Protein AF-A0A7Z9M6G9-F1 (afdb_monomer_lite)

Secondary structure (DSSP, 8-state):
-PPPEEEEEEEE--TT-HHHHHHHHHTPPPPTTEEEEEEEE-SSSEEEEEEEESSHHHHHHTHHHHHHHHHHHGGG-

Structure (mmCIF, N/CA/C/O backbone):
data_AF-A0A7Z9M6G9-F1
#
_entry.id   AF-A0A7Z9M6G9-F1
#
loop_
_atom_site.group_PDB
_atom_site.id
_atom_site.type_symbol
_atom_site.label_atom_id
_atom_site.label_alt_id
_atom_site.label_comp_id
_atom_site.label_asym_id
_atom_site.label_entity_id
_atom_site.label_seq_id
_atom_site.pdbx_PDB_ins_code
_atom_site.Cartn_x
_atom_site.Cartn_y
_atom_site.Cartn_z
_atom_site.occupancy
_atom_site.B_iso_or_equiv
_atom_site.auth_seq_id
_atom_site.auth_comp_id
_atom_site.auth_asym_id
_atom_site.auth_atom_id
_atom_site.pdbx_PDB_model_num
ATOM 1 N N . MET A 1 1 ? 25.739 7.077 -5.050 1.00 78.75 1 MET A N 1
ATOM 2 C CA . MET A 1 1 ? 24.386 6.640 -4.647 1.00 78.75 1 MET A CA 1
ATOM 3 C C . MET A 1 1 ? 23.535 6.634 -5.905 1.00 78.75 1 MET A C 1
ATOM 5 O O . MET A 1 1 ? 23.570 7.635 -6.607 1.00 78.75 1 MET A O 1
ATOM 9 N N . MET A 1 2 ? 22.858 5.529 -6.225 1.00 83.44 2 MET A N 1
ATOM 10 C CA . MET A 1 2 ? 21.808 5.541 -7.253 1.00 83.44 2 MET A CA 1
ATOM 11 C C . MET A 1 2 ? 20.511 5.993 -6.570 1.00 83.44 2 MET A C 1
ATOM 13 O O . MET A 1 2 ? 20.195 5.435 -5.514 1.00 83.44 2 MET A O 1
ATOM 17 N N . PRO A 1 3 ? 19.821 7.029 -7.073 1.00 92.56 3 PRO A N 1
ATOM 18 C CA . PRO A 1 3 ? 18.562 7.469 -6.486 1.00 92.56 3 PRO A CA 1
ATOM 19 C C . PRO A 1 3 ? 17.512 6.362 -6.624 1.00 92.56 3 PRO A C 1
ATOM 21 O O . PRO A 1 3 ? 17.457 5.686 -7.645 1.00 92.56 3 PRO A O 1
ATOM 24 N N . LYS A 1 4 ? 16.701 6.182 -5.583 1.00 96.12 4 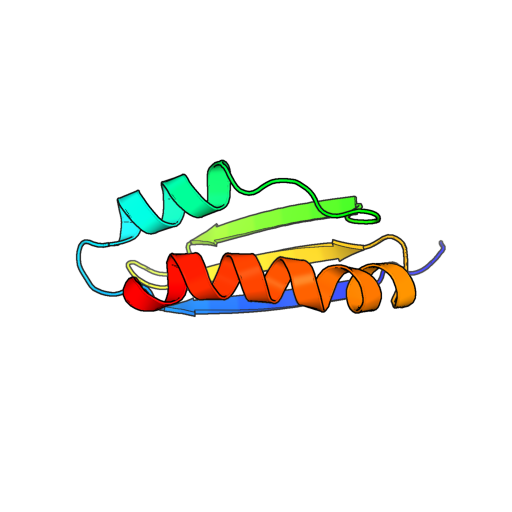LYS A N 1
ATOM 25 C CA . LYS A 1 4 ? 15.536 5.291 -5.587 1.00 96.12 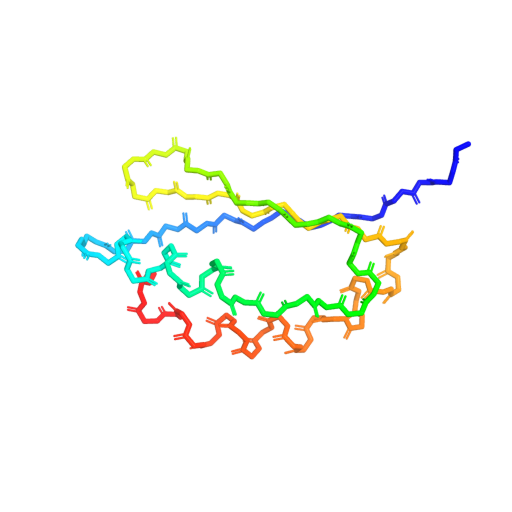4 LYS A CA 1
ATOM 26 C C . LYS A 1 4 ? 14.289 6.100 -5.933 1.00 96.12 4 LYS A C 1
ATOM 28 O O . LYS A 1 4 ? 14.238 7.295 -5.631 1.00 96.12 4 LYS A O 1
ATOM 33 N N . ALA A 1 5 ? 13.289 5.457 -6.522 1.00 97.62 5 ALA A N 1
ATOM 34 C CA . ALA A 1 5 ? 11.977 6.065 -6.719 1.00 97.62 5 ALA A CA 1
ATOM 35 C C . ALA A 1 5 ? 11.064 5.791 -5.516 1.00 97.62 5 ALA A C 1
ATOM 37 O O . ALA A 1 5 ? 11.306 4.874 -4.725 1.00 97.62 5 ALA A O 1
ATOM 38 N N . SER A 1 6 ? 10.015 6.599 -5.355 1.00 97.19 6 SER A N 1
ATOM 39 C CA . SER A 1 6 ? 9.036 6.398 -4.290 1.00 97.19 6 SER A CA 1
ATOM 40 C C . SER A 1 6 ? 7.644 6.887 -4.665 1.00 97.19 6 SER A C 1
ATOM 42 O O . SER A 1 6 ? 7.485 7.894 -5.357 1.00 97.19 6 SER A O 1
ATOM 44 N N . ASN A 1 7 ? 6.638 6.201 -4.128 1.00 96.75 7 ASN A N 1
ATOM 45 C CA . ASN A 1 7 ? 5.272 6.684 -4.010 1.00 96.75 7 ASN A CA 1
ATOM 46 C C . ASN A 1 7 ? 4.864 6.721 -2.531 1.00 96.75 7 ASN A C 1
ATOM 48 O O . ASN A 1 7 ? 5.226 5.847 -1.741 1.00 96.75 7 ASN A O 1
ATOM 52 N N . ILE A 1 8 ? 4.068 7.730 -2.174 1.00 97.38 8 ILE A N 1
ATOM 53 C CA . ILE A 1 8 ? 3.470 7.868 -0.846 1.00 97.38 8 ILE A CA 1
ATOM 54 C C . ILE A 1 8 ? 1.961 7.944 -1.032 1.00 97.38 8 ILE A C 1
ATOM 56 O O . ILE A 1 8 ? 1.465 8.829 -1.731 1.00 97.38 8 ILE A O 1
ATOM 60 N N . VAL A 1 9 ? 1.232 7.016 -0.418 1.00 96.94 9 VAL A N 1
ATOM 61 C CA . VAL A 1 9 ? -0.229 6.937 -0.517 1.00 96.94 9 VAL A CA 1
ATOM 62 C C . VAL A 1 9 ? -0.824 7.180 0.857 1.00 96.94 9 VAL A C 1
ATOM 64 O O . VAL A 1 9 ? -0.466 6.508 1.821 1.00 96.94 9 VAL A O 1
ATOM 67 N N . ARG A 1 10 ? -1.734 8.151 0.947 1.00 98.19 10 ARG A N 1
ATOM 68 C CA . ARG A 1 10 ? -2.480 8.436 2.172 1.00 98.19 10 ARG A CA 1
ATOM 69 C C . ARG A 1 10 ? -3.832 7.737 2.123 1.00 98.19 10 ARG A C 1
ATOM 71 O O . ARG A 1 10 ? -4.582 7.932 1.170 1.00 98.19 10 ARG A O 1
ATOM 78 N N . PHE A 1 11 ? -4.154 7.026 3.192 1.00 98.12 11 PHE A N 1
ATOM 79 C CA . PHE A 1 11 ? -5.440 6.382 3.415 1.00 98.12 11 PHE A CA 1
ATOM 80 C C . PHE A 1 11 ? -6.186 7.097 4.533 1.00 98.12 11 PHE A C 1
ATOM 82 O O . PHE A 1 11 ? -5.592 7.512 5.531 1.00 98.12 11 PHE A O 1
ATOM 89 N N . LYS A 1 12 ? -7.495 7.226 4.349 1.00 98.25 12 LYS A N 1
ATOM 90 C CA . LYS A 1 12 ? -8.451 7.459 5.422 1.00 98.25 12 LYS A CA 1
ATOM 91 C C . LYS A 1 12 ? -9.330 6.215 5.455 1.00 98.25 12 LYS A C 1
ATOM 93 O O . LYS A 1 12 ? -9.804 5.824 4.401 1.00 98.25 12 LYS A O 1
ATOM 98 N N . VAL A 1 13 ? -9.438 5.571 6.607 1.00 98.44 13 VAL A N 1
ATOM 99 C CA . VAL A 1 13 ? -10.166 4.313 6.798 1.00 98.44 13 VAL A CA 1
ATOM 100 C C . VAL A 1 13 ? -11.462 4.636 7.531 1.00 98.44 13 VAL A C 1
ATOM 102 O O . VAL A 1 13 ? -11.451 5.409 8.490 1.00 98.44 13 VAL A O 1
ATOM 105 N N . ASN A 1 14 ? -12.579 4.070 7.084 1.00 98.25 14 ASN A N 1
ATOM 106 C CA . ASN A 1 14 ? -13.871 4.236 7.740 1.00 98.25 14 ASN A CA 1
ATOM 107 C C . ASN A 1 14 ? -13.821 3.745 9.195 1.00 98.25 14 ASN A C 1
ATOM 109 O O . ASN A 1 14 ? -12.981 2.924 9.570 1.00 98.25 14 ASN A O 1
ATOM 113 N N . GLN A 1 15 ? -14.713 4.272 10.035 1.00 94.81 15 GLN A N 1
ATOM 114 C CA . GLN A 1 15 ? -14.806 3.842 11.432 1.00 94.81 15 GLN A CA 1
ATOM 115 C C . GLN A 1 15 ? -15.013 2.325 11.517 1.00 94.81 15 GLN A C 1
ATOM 117 O O . GLN A 1 15 ? -15.709 1.750 10.684 1.00 94.81 15 GLN A O 1
ATOM 122 N N . ASP A 1 16 ? -14.369 1.708 12.506 1.00 95.38 16 ASP A N 1
ATOM 123 C CA . ASP A 1 16 ? -14.408 0.274 12.820 1.00 95.38 16 ASP A CA 1
ATOM 124 C C . ASP A 1 16 ? -13.760 -0.674 11.785 1.00 95.38 16 ASP A C 1
ATOM 126 O O . ASP A 1 16 ? -13.676 -1.874 12.032 1.00 95.38 16 ASP A O 1
ATOM 130 N N . ASN A 1 17 ? -13.212 -0.160 10.675 1.00 98.00 17 ASN A N 1
ATOM 131 C CA . ASN A 1 17 ? -12.558 -0.967 9.631 1.00 98.00 17 ASN A CA 1
ATOM 132 C C . ASN A 1 17 ? -11.020 -1.030 9.749 1.00 98.00 17 ASN A C 1
ATOM 134 O O . ASN A 1 17 ? -10.352 -1.577 8.869 1.00 98.00 17 ASN A O 1
ATOM 138 N N . GLN A 1 18 ? -10.426 -0.452 10.800 1.00 97.88 18 GLN A N 1
ATOM 139 C CA . GLN A 1 18 ? -8.966 -0.338 10.949 1.00 97.88 18 GLN A CA 1
ATOM 140 C C . GLN A 1 18 ? -8.283 -1.706 11.008 1.00 97.88 18 GLN A C 1
ATOM 142 O O . GLN A 1 18 ? -7.278 -1.904 10.335 1.00 97.88 18 GLN A O 1
ATOM 147 N N . GLU A 1 19 ? -8.842 -2.649 11.769 1.00 97.69 19 GLU A N 1
ATOM 148 C CA . GLU A 1 19 ? -8.272 -3.992 11.920 1.00 97.69 19 GLU A CA 1
ATOM 149 C C . GLU A 1 19 ? -8.277 -4.757 10.588 1.00 97.69 19 GLU A C 1
ATOM 151 O O . GLU A 1 19 ? -7.278 -5.364 10.208 1.00 97.69 19 GLU A O 1
ATOM 156 N N . GLU A 1 20 ? -9.375 -4.685 9.830 1.00 98.06 20 GLU A N 1
ATOM 157 C CA . GLU A 1 20 ? -9.460 -5.319 8.512 1.00 98.06 20 GLU A CA 1
ATOM 158 C C . GLU A 1 20 ? -8.476 -4.690 7.515 1.00 98.06 20 GLU A C 1
ATOM 160 O O . GLU A 1 20 ? -7.764 -5.406 6.807 1.00 98.06 20 GLU A O 1
ATOM 165 N N . PHE A 1 21 ? -8.371 -3.357 7.502 1.00 98.25 21 PHE A N 1
ATOM 166 C CA . PHE A 1 21 ? -7.404 -2.642 6.671 1.00 98.25 21 PHE A CA 1
ATOM 167 C C . PHE A 1 21 ? -5.957 -3.030 7.012 1.00 98.25 21 PHE A C 1
ATOM 169 O O . PHE A 1 21 ? -5.175 -3.334 6.110 1.00 98.25 21 PHE A O 1
ATOM 176 N N . GLU A 1 22 ? -5.599 -3.041 8.299 1.00 97.25 22 GLU A N 1
ATOM 177 C CA . GLU A 1 22 ? -4.259 -3.401 8.775 1.00 97.25 22 GLU A CA 1
ATOM 178 C C . GLU A 1 22 ? -3.901 -4.842 8.377 1.00 97.25 22 GLU A C 1
ATOM 180 O O . GLU A 1 22 ? -2.828 -5.067 7.813 1.00 97.25 22 GLU A O 1
ATOM 185 N N . ASN A 1 23 ? -4.835 -5.786 8.537 1.00 97.56 23 ASN A N 1
ATOM 186 C CA . ASN A 1 23 ? -4.655 -7.178 8.123 1.00 97.56 23 ASN A CA 1
ATOM 187 C C . ASN A 1 23 ? -4.441 -7.322 6.605 1.00 97.56 23 ASN A C 1
ATOM 189 O O . ASN A 1 23 ? -3.553 -8.061 6.174 1.00 97.56 23 ASN A O 1
ATOM 193 N N . LEU A 1 24 ? -5.221 -6.626 5.770 1.00 97.19 24 LEU A N 1
ATOM 194 C CA . LEU A 1 24 ? -5.071 -6.696 4.308 1.00 97.19 24 LEU A CA 1
ATOM 195 C C . LEU A 1 24 ? -3.752 -6.076 3.830 1.00 97.19 24 LEU A C 1
ATOM 197 O O . LEU A 1 24 ? -3.135 -6.583 2.895 1.00 97.19 24 LEU A O 1
ATOM 201 N N . ILE A 1 25 ? -3.297 -5.004 4.480 1.00 95.19 25 ILE A N 1
ATOM 202 C CA . ILE A 1 25 ? -2.008 -4.363 4.197 1.00 95.19 25 ILE A CA 1
ATOM 203 C C . ILE A 1 25 ? -0.830 -5.261 4.599 1.00 95.19 25 ILE A C 1
ATOM 205 O O . ILE A 1 25 ? 0.144 -5.361 3.846 1.00 95.19 25 ILE A O 1
ATOM 209 N N . GLU A 1 26 ? -0.903 -5.909 5.764 1.00 94.50 26 GLU A N 1
ATOM 210 C CA . GLU A 1 26 ? 0.141 -6.816 6.258 1.00 94.50 26 GLU A CA 1
ATOM 211 C C . GLU A 1 26 ? 0.303 -8.041 5.348 1.00 94.50 26 GLU A C 1
ATOM 213 O O . GLU A 1 26 ? 1.426 -8.451 5.059 1.00 94.50 26 GLU A O 1
ATOM 218 N N . ASN A 1 27 ? -0.811 -8.570 4.835 1.00 94.88 27 ASN A N 1
ATOM 219 C CA . ASN A 1 27 ? -0.836 -9.747 3.962 1.00 94.88 27 ASN A CA 1
ATOM 220 C C . ASN A 1 27 ? -0.735 -9.415 2.463 1.00 94.88 27 ASN A C 1
ATOM 222 O O . ASN A 1 27 ? -0.863 -10.307 1.627 1.00 94.88 27 ASN A O 1
ATOM 226 N N . CYS A 1 28 ? -0.522 -8.150 2.096 1.00 93.25 28 CYS A N 1
ATOM 227 C CA . CYS A 1 28 ? -0.312 -7.772 0.703 1.00 93.25 28 CYS A CA 1
ATOM 228 C C . CYS A 1 28 ? 1.033 -8.320 0.204 1.00 93.25 28 CYS A C 1
ATOM 230 O O . CYS A 1 28 ? 2.073 -8.102 0.832 1.00 93.25 28 CYS A O 1
ATOM 232 N N . ASP A 1 29 ? 1.035 -8.983 -0.950 1.00 93.12 29 ASP A N 1
ATOM 233 C CA . ASP A 1 29 ? 2.268 -9.473 -1.563 1.00 93.12 29 ASP A CA 1
ATOM 234 C C . ASP A 1 29 ? 3.234 -8.328 -1.914 1.00 93.12 29 ASP A C 1
ATOM 236 O O . ASP A 1 29 ? 2.857 -7.155 -2.020 1.00 93.12 29 ASP A O 1
ATOM 240 N N . ARG A 1 30 ? 4.519 -8.664 -2.059 1.00 94.12 30 ARG A N 1
ATOM 241 C CA . ARG A 1 30 ? 5.528 -7.721 -2.557 1.00 94.12 30 ARG A CA 1
ATOM 242 C C . ARG A 1 30 ? 5.443 -7.619 -4.073 1.00 94.12 30 ARG A C 1
ATOM 244 O O . ARG A 1 30 ? 5.289 -8.631 -4.750 1.00 94.12 30 ARG A O 1
ATOM 251 N N . TYR A 1 31 ? 5.637 -6.411 -4.583 1.00 96.31 31 TYR A N 1
ATOM 252 C CA . TYR A 1 31 ? 5.711 -6.152 -6.017 1.00 96.31 31 TYR A CA 1
ATOM 253 C C . TYR A 1 31 ? 7.142 -6.329 -6.535 1.00 96.31 31 TYR A C 1
ATOM 255 O O . TYR A 1 31 ? 8.120 -6.124 -5.807 1.00 96.31 31 TYR A O 1
ATOM 263 N N . GLU A 1 32 ? 7.282 -6.679 -7.811 1.00 97.25 32 GLU A N 1
ATOM 264 C CA . GLU A 1 32 ? 8.592 -6.733 -8.460 1.00 97.25 32 GLU A CA 1
ATOM 265 C C . GLU A 1 32 ? 9.265 -5.345 -8.453 1.00 97.25 32 GLU A C 1
ATOM 267 O O . GLU A 1 32 ? 8.642 -4.330 -8.759 1.00 97.25 32 GLU A O 1
ATOM 272 N N . GLY A 1 33 ? 10.541 -5.293 -8.051 1.00 96.62 33 GLY A N 1
ATOM 273 C CA . GLY A 1 33 ? 11.311 -4.046 -7.931 1.00 96.62 33 GLY A CA 1
ATOM 274 C C . GLY A 1 33 ? 10.951 -3.161 -6.728 1.00 96.62 33 GLY A C 1
ATOM 275 O O . GLY A 1 33 ? 11.503 -2.065 -6.582 1.00 96.62 33 GLY A O 1
ATOM 276 N N . GLU A 1 34 ? 10.062 -3.618 -5.837 1.00 97.25 34 GLU A N 1
ATOM 277 C CA . GLU A 1 34 ? 9.818 -2.982 -4.542 1.00 97.25 34 GLU A CA 1
ATOM 278 C C . GLU A 1 34 ? 11.005 -3.249 -3.608 1.00 97.25 34 GLU A C 1
ATOM 280 O O . GLU A 1 34 ? 11.228 -4.369 -3.144 1.00 97.25 34 GLU A O 1
ATOM 285 N N . PHE A 1 35 ? 11.757 -2.206 -3.273 1.00 96.19 35 PHE A N 1
ATOM 286 C CA . PHE A 1 35 ? 12.879 -2.279 -2.342 1.00 96.19 35 PHE A CA 1
ATOM 287 C C . PHE A 1 35 ? 12.399 -2.364 -0.887 1.00 96.19 35 PHE A C 1
ATOM 289 O O . PHE A 1 35 ? 12.869 -3.204 -0.113 1.00 96.19 35 PHE A O 1
ATOM 296 N N . LEU A 1 36 ? 11.446 -1.505 -0.519 1.00 95.38 36 LEU A N 1
ATOM 297 C CA . LEU A 1 36 ? 10.867 -1.425 0.821 1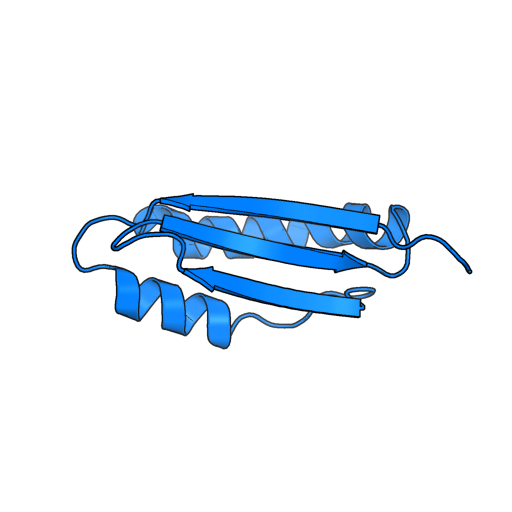.00 95.38 36 LEU A CA 1
ATOM 298 C C . LEU A 1 36 ? 9.415 -0.957 0.733 1.00 95.38 36 LEU A C 1
ATOM 300 O O . LEU A 1 36 ? 9.125 0.017 0.041 1.00 95.38 36 LEU A O 1
ATOM 304 N N . ARG A 1 37 ? 8.546 -1.563 1.542 1.00 96.00 37 ARG A N 1
ATOM 305 C CA . ARG A 1 37 ? 7.226 -1.026 1.863 1.00 96.00 37 ARG A CA 1
ATOM 306 C C . ARG A 1 37 ? 7.059 -0.900 3.365 1.00 96.00 37 ARG A C 1
ATOM 308 O O . ARG A 1 37 ? 7.425 -1.803 4.112 1.00 96.00 37 ARG A O 1
ATOM 315 N N . THR A 1 38 ? 6.489 0.213 3.805 1.00 95.88 38 THR A N 1
ATOM 316 C CA . THR A 1 38 ? 6.028 0.374 5.186 1.00 95.88 38 THR A CA 1
ATOM 317 C C . THR A 1 38 ? 4.743 1.181 5.224 1.00 95.88 38 THR A C 1
ATOM 319 O O . THR A 1 38 ? 4.536 2.059 4.385 1.00 95.88 38 THR A O 1
ATOM 322 N N . VAL A 1 39 ? 3.879 0.884 6.190 1.00 97.12 39 VAL A N 1
ATOM 323 C CA . VAL A 1 39 ? 2.650 1.635 6.439 1.00 97.12 39 VAL A CA 1
ATOM 324 C C . VAL A 1 39 ? 2.689 2.152 7.864 1.00 97.12 39 VAL A C 1
ATOM 326 O O . VAL A 1 39 ? 2.950 1.403 8.801 1.00 97.12 39 VAL A O 1
ATOM 329 N N . VAL A 1 40 ? 2.458 3.452 8.024 1.00 97.38 40 VAL A N 1
ATOM 330 C CA . VAL A 1 40 ? 2.454 4.114 9.330 1.00 97.38 40 VAL A CA 1
ATOM 331 C C . VAL A 1 40 ? 1.073 4.676 9.614 1.00 97.38 40 VAL A C 1
ATOM 333 O O . VAL A 1 40 ? 0.475 5.335 8.762 1.00 97.38 40 VAL A O 1
ATOM 336 N N . LYS A 1 41 ? 0.577 4.437 10.826 1.00 97.69 41 LYS A N 1
ATOM 337 C CA . LYS A 1 41 ? -0.638 5.064 11.342 1.00 97.69 41 LYS A CA 1
ATOM 338 C C . LYS A 1 41 ? -0.330 6.513 11.723 1.00 97.69 41 LYS A C 1
ATOM 340 O O . LYS A 1 41 ? 0.583 6.765 12.507 1.00 97.69 41 LYS A O 1
ATOM 345 N N . THR A 1 42 ? -1.056 7.466 11.144 1.00 97.94 42 THR A N 1
ATOM 346 C CA . THR A 1 42 ? -0.841 8.913 11.339 1.00 97.94 42 THR A CA 1
ATOM 347 C C . THR A 1 42 ? -1.892 9.569 12.235 1.00 97.94 42 THR A C 1
ATOM 349 O O . THR A 1 42 ? -1.617 10.611 12.827 1.00 97.94 42 THR A O 1
ATOM 352 N N . SER A 1 43 ? -3.073 8.962 12.369 1.00 96.62 43 SER A N 1
ATOM 353 C CA . SER A 1 43 ? -4.117 9.306 13.350 1.00 96.62 43 SER A CA 1
ATOM 354 C C . SER A 1 43 ? -4.926 8.052 13.702 1.00 96.62 43 SER A C 1
ATOM 356 O O . SER A 1 43 ? -4.555 6.952 13.310 1.00 96.62 43 SER A O 1
ATOM 358 N N . GLU A 1 44 ? -6.036 8.200 14.426 1.00 96.00 44 GLU A N 1
ATOM 359 C CA . GLU A 1 44 ? -6.974 7.104 14.706 1.00 96.00 44 GLU A CA 1
ATOM 360 C C . GLU A 1 44 ? -7.444 6.370 13.435 1.00 96.00 44 GLU A C 1
ATOM 362 O O . GLU A 1 44 ? -7.459 5.140 13.417 1.00 96.00 44 GLU A O 1
ATOM 367 N N . ASP A 1 45 ? -7.736 7.122 12.369 1.00 97.38 45 ASP A N 1
ATOM 368 C CA . ASP A 1 45 ? -8.366 6.669 11.126 1.00 97.38 45 ASP A CA 1
ATOM 369 C C . ASP A 1 45 ? -7.533 6.944 9.856 1.00 97.38 45 ASP A C 1
ATOM 371 O O . ASP A 1 45 ? -8.010 6.712 8.746 1.00 97.38 45 ASP A O 1
ATOM 375 N N . THR A 1 46 ? -6.298 7.448 9.972 1.00 98.25 46 THR A N 1
ATOM 376 C CA . THR A 1 46 ? -5.444 7.746 8.806 1.00 98.25 46 THR A CA 1
ATOM 377 C C . THR A 1 46 ? -4.108 7.027 8.837 1.00 98.25 46 THR A C 1
ATOM 379 O O . THR A 1 46 ? -3.502 6.840 9.895 1.00 98.25 46 THR A O 1
ATOM 382 N N . TYR A 1 47 ? -3.637 6.666 7.642 1.00 98.50 47 TYR A N 1
ATOM 383 C CA . TYR A 1 47 ? -2.397 5.931 7.421 1.00 98.50 47 TYR A CA 1
ATOM 384 C C . TYR A 1 47 ? -1.644 6.489 6.210 1.00 98.50 47 TYR A C 1
ATOM 386 O O . TYR A 1 47 ? -2.251 7.008 5.270 1.00 98.50 47 TYR A O 1
ATOM 394 N N . CYS A 1 48 ? -0.323 6.323 6.193 1.00 98.31 48 CYS A N 1
ATOM 395 C CA . CYS A 1 48 ? 0.518 6.575 5.025 1.00 98.31 48 CYS A CA 1
ATOM 396 C C . CYS A 1 48 ? 1.313 5.317 4.670 1.00 98.31 48 CYS A C 1
ATOM 398 O O . CYS A 1 48 ? 2.081 4.827 5.497 1.00 98.31 48 CYS A O 1
ATOM 400 N N . ALA A 1 49 ? 1.170 4.827 3.438 1.00 97.06 49 ALA A N 1
ATOM 401 C CA . ALA A 1 49 ? 2.051 3.812 2.873 1.00 97.06 49 ALA A CA 1
ATOM 402 C C . ALA A 1 49 ? 3.198 4.470 2.104 1.00 97.06 49 ALA A C 1
ATOM 404 O O . ALA A 1 49 ? 2.971 5.353 1.277 1.00 97.06 49 ALA A O 1
ATOM 405 N N . PHE A 1 50 ? 4.416 4.007 2.361 1.00 97.56 50 PHE A N 1
ATOM 406 C CA . PHE A 1 50 ? 5.636 4.403 1.674 1.00 97.56 50 PHE A CA 1
ATOM 407 C C . PHE A 1 50 ? 6.139 3.209 0.871 1.00 97.56 50 PHE A C 1
ATOM 409 O O . PHE A 1 50 ? 6.545 2.209 1.463 1.00 97.56 50 PHE A O 1
ATOM 416 N N . GLY A 1 51 ? 6.111 3.319 -0.456 1.00 97.19 51 GLY A N 1
ATOM 417 C CA . GLY A 1 51 ? 6.777 2.388 -1.364 1.00 97.19 51 GLY A CA 1
ATOM 418 C C . GLY A 1 51 ? 8.106 2.985 -1.813 1.00 97.19 51 GLY A C 1
ATOM 419 O O . GLY A 1 51 ? 8.140 4.120 -2.293 1.00 97.19 51 GLY A O 1
ATOM 420 N N . ILE A 1 52 ? 9.199 2.251 -1.627 1.00 97.81 52 ILE A N 1
ATOM 421 C CA . ILE A 1 52 ? 10.529 2.569 -2.153 1.00 97.81 52 ILE A CA 1
ATOM 422 C C . ILE A 1 52 ? 10.860 1.528 -3.212 1.00 97.81 52 ILE A C 1
ATOM 424 O O . ILE A 1 52 ? 10.730 0.333 -2.955 1.00 97.81 52 ILE A O 1
ATOM 428 N N . TRP A 1 53 ? 11.326 1.982 -4.369 1.00 98.12 53 TRP A N 1
ATOM 429 C CA . TRP A 1 53 ? 11.517 1.157 -5.560 1.00 98.12 53 TRP A CA 1
ATOM 430 C C . TRP A 1 53 ? 12.930 1.275 -6.090 1.00 98.12 53 TRP A C 1
ATOM 432 O O . TRP A 1 53 ? 13.598 2.292 -5.870 1.00 98.12 53 TRP A O 1
ATOM 442 N N . ASP A 1 54 ? 13.375 0.243 -6.798 1.00 97.12 54 ASP A N 1
ATOM 443 C CA . ASP A 1 54 ? 14.712 0.223 -7.376 1.00 97.12 54 ASP A CA 1
ATOM 444 C C . ASP A 1 54 ? 14.966 1.372 -8.353 1.00 97.12 54 ASP A C 1
ATOM 446 O O . ASP A 1 54 ? 16.030 1.993 -8.264 1.00 97.12 54 ASP A O 1
ATOM 450 N N . ASP A 1 55 ? 13.968 1.692 -9.175 1.00 97.06 55 ASP A N 1
ATOM 451 C CA . ASP A 1 55 ? 13.908 2.815 -10.110 1.00 97.06 55 ASP A CA 1
ATOM 452 C C . ASP A 1 55 ? 12.441 3.214 -10.403 1.00 97.06 55 ASP A C 1
ATOM 454 O O . ASP A 1 55 ? 11.494 2.675 -9.816 1.00 97.06 55 ASP A O 1
ATOM 458 N N . GLU A 1 56 ? 12.240 4.237 -11.240 1.00 96.94 56 GLU A N 1
ATOM 459 C CA . GLU A 1 56 ? 10.902 4.736 -11.580 1.00 96.94 56 GLU A CA 1
ATOM 460 C C . GLU A 1 56 ? 10.148 3.757 -12.486 1.00 96.94 56 GLU A C 1
ATOM 462 O O . GLU A 1 56 ? 8.935 3.595 -12.343 1.00 96.94 56 GLU A O 1
ATOM 467 N N . GL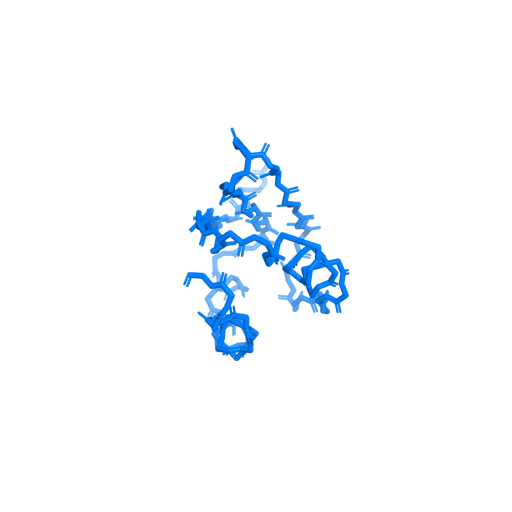U A 1 57 ? 10.855 3.070 -13.380 1.00 97.50 57 GLU A N 1
ATOM 468 C CA . GLU A 1 57 ? 10.304 2.078 -14.294 1.00 97.50 57 GLU A CA 1
ATOM 469 C C . GLU A 1 57 ? 9.653 0.912 -13.539 1.00 97.50 57 GLU A C 1
ATOM 471 O O . GLU A 1 57 ? 8.506 0.569 -13.839 1.00 97.50 57 GLU A O 1
ATOM 476 N N . ALA A 1 58 ? 10.320 0.364 -12.518 1.00 97.75 58 ALA A N 1
ATOM 477 C CA . ALA A 1 58 ? 9.770 -0.672 -11.645 1.00 97.75 58 ALA A CA 1
ATOM 478 C C . ALA A 1 58 ? 8.497 -0.196 -10.925 1.00 97.75 58 ALA A C 1
ATOM 480 O O . ALA A 1 58 ? 7.468 -0.873 -10.943 1.00 97.75 58 ALA A O 1
ATOM 481 N N . MET A 1 59 ? 8.525 1.020 -10.366 1.00 97.75 59 MET A N 1
ATOM 482 C CA . MET A 1 59 ? 7.356 1.617 -9.713 1.00 97.75 59 MET A CA 1
ATOM 483 C C . MET A 1 59 ? 6.178 1.788 -10.681 1.00 97.75 59 MET A C 1
ATOM 485 O O . MET A 1 59 ? 5.026 1.575 -10.303 1.00 97.75 59 MET A O 1
ATOM 489 N N . VAL A 1 60 ? 6.438 2.218 -11.920 1.00 97.81 60 VAL A N 1
ATOM 490 C CA . VAL A 1 60 ? 5.406 2.392 -12.952 1.00 97.81 60 VAL A CA 1
ATOM 491 C C . VAL A 1 60 ? 4.836 1.042 -13.381 1.00 97.81 60 VAL A C 1
ATOM 493 O O . VAL A 1 60 ? 3.614 0.927 -13.504 1.00 97.81 60 VAL A O 1
ATOM 496 N N . ALA A 1 61 ? 5.689 0.032 -13.563 1.00 98.00 61 ALA A N 1
ATOM 497 C CA . ALA A 1 61 ? 5.295 -1.316 -13.960 1.00 98.00 61 ALA A CA 1
ATOM 498 C C . ALA A 1 61 ? 4.399 -2.002 -12.918 1.00 98.00 61 ALA A C 1
ATOM 500 O O . ALA A 1 61 ? 3.456 -2.688 -13.301 1.00 98.00 61 ALA A O 1
ATOM 501 N N . ALA A 1 62 ? 4.617 -1.747 -11.624 1.00 97.50 62 ALA A N 1
ATOM 502 C CA . ALA A 1 62 ? 3.808 -2.301 -10.537 1.00 97.50 62 ALA A CA 1
ATOM 503 C C . ALA A 1 62 ? 2.434 -1.622 -10.348 1.00 97.50 62 ALA A C 1
ATOM 505 O O . ALA A 1 62 ? 1.587 -2.117 -9.602 1.00 97.50 62 ALA A O 1
ATOM 506 N N . ARG A 1 63 ? 2.161 -0.481 -11.004 1.00 96.31 63 ARG A N 1
ATOM 507 C CA . ARG A 1 63 ? 0.896 0.269 -10.822 1.00 96.31 63 ARG A CA 1
ATOM 508 C C . ARG A 1 63 ? -0.373 -0.543 -11.084 1.00 96.31 63 ARG A C 1
ATOM 510 O O . ARG A 1 63 ? -1.305 -0.380 -10.297 1.00 96.31 63 ARG A O 1
ATOM 517 N N . PRO A 1 64 ? -0.468 -1.377 -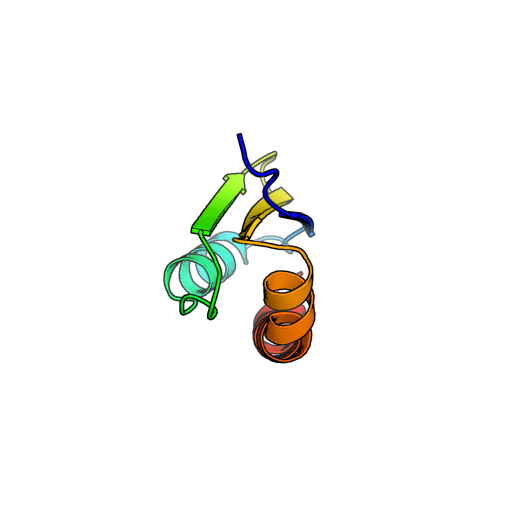12.136 1.00 97.56 64 PRO A N 1
ATOM 518 C CA . PRO A 1 64 ? -1.657 -2.189 -12.367 1.00 97.56 64 PRO A CA 1
ATOM 519 C C . PRO A 1 64 ? -1.946 -3.149 -11.207 1.00 97.56 64 PRO A C 1
ATOM 521 O O . PRO A 1 64 ? -3.091 -3.246 -10.778 1.00 97.56 64 PRO A O 1
ATOM 524 N N . GLU A 1 65 ? -0.918 -3.792 -10.650 1.00 96.75 65 GLU A N 1
ATOM 525 C CA . GLU A 1 65 ? -1.062 -4.697 -9.502 1.00 96.75 65 GLU A CA 1
ATOM 526 C C . GLU A 1 65 ? -1.434 -3.935 -8.226 1.00 96.75 65 GLU A C 1
ATOM 528 O O . GLU A 1 65 ? -2.351 -4.342 -7.511 1.00 96.75 65 GLU A O 1
ATOM 533 N N . MET A 1 66 ? -0.817 -2.770 -7.992 1.00 95.81 66 MET A N 1
ATOM 534 C CA . MET A 1 66 ? -1.220 -1.881 -6.899 1.00 95.81 66 MET A CA 1
ATOM 535 C C . MET A 1 66 ? -2.690 -1.465 -7.019 1.00 95.81 66 MET A C 1
ATOM 537 O O . MET A 1 66 ? -3.391 -1.435 -6.016 1.00 95.81 66 MET A O 1
ATOM 541 N N . ILE A 1 67 ? -3.183 -1.152 -8.223 1.00 96.56 67 ILE A N 1
ATOM 542 C CA . ILE A 1 67 ? -4.595 -0.797 -8.440 1.00 96.56 67 ILE A CA 1
ATOM 543 C C . ILE A 1 67 ? -5.512 -1.978 -8.114 1.00 96.56 67 ILE A C 1
ATOM 545 O O . ILE A 1 67 ? -6.515 -1.776 -7.436 1.00 96.56 67 ILE A O 1
ATOM 549 N N . ILE A 1 68 ? -5.151 -3.196 -8.531 1.00 97.25 68 ILE A N 1
ATOM 550 C CA . ILE A 1 68 ? -5.916 -4.408 -8.208 1.00 97.25 68 ILE A CA 1
ATOM 551 C C . ILE A 1 68 ? -6.035 -4.573 -6.690 1.00 97.25 68 ILE A C 1
ATOM 553 O O . ILE A 1 68 ? -7.138 -4.783 -6.190 1.00 97.25 68 ILE A O 1
ATOM 557 N N . PHE A 1 69 ? -4.935 -4.416 -5.949 1.00 95.94 69 PHE A N 1
ATOM 558 C CA . PHE A 1 69 ? -4.965 -4.441 -4.486 1.00 95.94 69 PHE A CA 1
ATOM 559 C C . PHE A 1 69 ? -5.799 -3.289 -3.898 1.00 95.94 69 PHE A C 1
ATOM 561 O O . PHE A 1 69 ? -6.619 -3.497 -3.010 1.00 95.94 69 PHE A O 1
ATOM 568 N N . LEU A 1 70 ? -5.650 -2.065 -4.412 1.00 96.19 70 LEU A N 1
ATOM 569 C CA . LEU A 1 70 ? -6.423 -0.913 -3.938 1.00 96.19 70 LEU A CA 1
ATOM 570 C C . LEU A 1 70 ? -7.932 -1.099 -4.139 1.00 96.19 70 LEU A C 1
ATOM 572 O O . LEU A 1 70 ? -8.720 -0.630 -3.318 1.00 96.19 70 LEU A O 1
ATOM 576 N N . ASP A 1 71 ? -8.345 -1.793 -5.197 1.00 97.62 71 ASP A N 1
ATOM 577 C CA . ASP A 1 71 ? -9.749 -2.108 -5.437 1.00 97.62 71 ASP A CA 1
ATOM 578 C C . ASP A 1 71 ? -10.308 -3.125 -4.431 1.00 97.62 71 ASP A C 1
ATOM 580 O O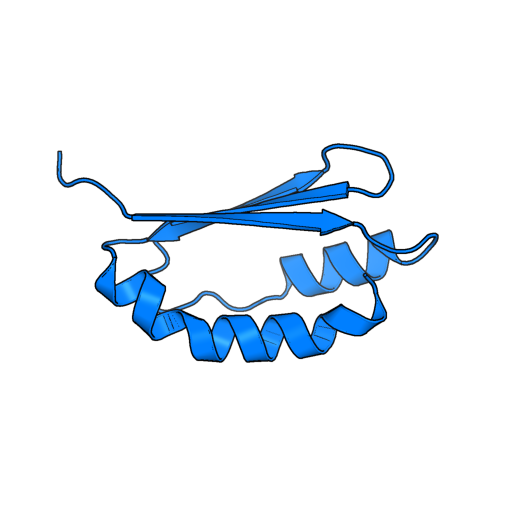 . ASP A 1 71 ? -11.492 -3.032 -4.098 1.00 97.62 71 ASP A O 1
ATOM 584 N N . THR A 1 72 ? -9.485 -4.024 -3.868 1.00 96.62 72 THR A N 1
ATOM 585 C CA . THR A 1 72 ? -9.948 -4.949 -2.816 1.00 96.62 72 THR A CA 1
ATOM 586 C C . THR A 1 72 ? -10.214 -4.230 -1.500 1.00 96.62 72 THR A C 1
ATOM 588 O O . THR A 1 72 ? -11.172 -4.574 -0.821 1.00 96.62 72 THR A O 1
ATOM 591 N N . ILE A 1 73 ? -9.443 -3.190 -1.165 1.00 96.81 73 ILE A N 1
ATOM 592 C CA . ILE A 1 73 ? -9.579 -2.462 0.109 1.00 96.81 73 ILE A CA 1
ATOM 593 C C . ILE A 1 73 ? -10.475 -1.220 0.015 1.00 96.81 73 ILE A C 1
ATOM 595 O O . ILE A 1 73 ? -10.800 -0.624 1.036 1.00 96.81 73 ILE A O 1
ATOM 599 N N . ARG A 1 74 ? -10.889 -0.805 -1.191 1.00 96.81 74 ARG A N 1
ATOM 600 C CA . ARG A 1 74 ? -11.620 0.456 -1.435 1.00 96.81 74 ARG A CA 1
ATOM 601 C C . ARG A 1 74 ? -12.893 0.608 -0.600 1.00 96.81 74 ARG A C 1
ATOM 603 O O . ARG A 1 74 ? -13.262 1.723 -0.260 1.00 96.81 74 ARG A O 1
ATOM 610 N N . HIS A 1 75 ? -13.562 -0.496 -0.286 1.00 97.25 75 HIS A N 1
ATOM 611 C CA . HIS A 1 75 ? -14.782 -0.507 0.520 1.00 97.25 75 HIS A CA 1
ATOM 612 C C . HIS A 1 75 ? -14.538 -0.193 2.011 1.00 97.25 75 HIS A C 1
ATOM 614 O O . HIS A 1 75 ? -15.487 0.108 2.733 1.00 97.25 75 HIS A O 1
ATOM 620 N N . LEU A 1 76 ? -13.280 -0.230 2.461 1.00 98.06 76 LEU A N 1
ATOM 621 C CA . LEU A 1 76 ? -12.865 0.101 3.824 1.00 98.06 76 LEU A CA 1
ATOM 622 C C . LEU A 1 76 ? -12.536 1.590 4.007 1.00 98.06 76 LEU A C 1
ATOM 624 O O . LEU A 1 76 ? -12.385 2.025 5.148 1.00 98.06 76 LEU A O 1
ATOM 628 N N . LEU A 1 77 ? -12.404 2.352 2.914 1.00 95.69 77 LEU A N 1
ATOM 629 C CA . LEU A 1 77 ? -11.880 3.727 2.874 1.00 95.69 77 LEU A CA 1
ATOM 630 C C . LEU A 1 77 ? -12.963 4.813 2.795 1.00 95.69 77 LEU A C 1
ATOM 632 O O . LEU A 1 77 ? -14.084 4.509 2.323 1.00 95.69 77 LEU A O 1
#

Sequence (77 aa):
MMPKASNIVRFKVNQDNQEEFENLIENCDRYEGEFLRTVVKTSEDTYCAFGIWDDEEAMVAARPEMIIFLDTIRHLL

pLDDT: mean 96.46, std 2.83, range [78.75, 98.5]

Foldseek 3Di:
DDDWDKDKDKDFFDPPCVVVVVVLVVPDDDAPQFPDWDKDDPDPGMIMIMTIGPYVVSVVVCVVVVVVSCVVCVVRD

Radius of gyration: 12.93 Å; chains: 1; bounding box: 39×19×29 Å